Protein AF-A0A1E7MX05-F1 (afdb_monomer)

Structure (mmCIF, N/CA/C/O backbone):
data_AF-A0A1E7MX05-F1
#
_entry.id   AF-A0A1E7MX05-F1
#
loop_
_atom_site.group_PDB
_atom_site.id
_atom_site.type_symbol
_atom_site.label_atom_id
_atom_site.label_alt_id
_atom_site.label_comp_id
_atom_site.label_asym_id
_atom_site.label_entity_id
_atom_site.label_seq_id
_atom_site.pdbx_PDB_ins_code
_atom_site.Cartn_x
_atom_site.Cartn_y
_atom_site.Cartn_z
_atom_site.occupancy
_atom_site.B_iso_or_equiv
_atom_site.auth_seq_id
_atom_site.auth_comp_id
_atom_site.auth_asym_id
_atom_site.auth_atom_id
_atom_site.pdbx_PDB_model_num
ATOM 1 N N . MET A 1 1 ? -9.494 1.424 -7.733 1.00 85.25 1 MET A N 1
ATOM 2 C CA . MET A 1 1 ? -8.465 1.284 -6.682 1.00 85.25 1 MET A CA 1
ATOM 3 C C . MET A 1 1 ? -7.195 0.643 -7.224 1.00 85.25 1 MET A C 1
ATOM 5 O O . MET A 1 1 ? -6.146 1.262 -7.125 1.00 85.25 1 MET A O 1
ATOM 9 N N . GLN A 1 2 ? -7.313 -0.495 -7.917 1.00 89.56 2 GLN A N 1
ATOM 10 C CA . GLN A 1 2 ? -6.203 -1.173 -8.602 1.00 89.56 2 GLN A CA 1
ATOM 11 C C . GLN A 1 2 ? -5.348 -0.243 -9.480 1.00 89.56 2 GLN A C 1
ATOM 13 O O . GLN A 1 2 ? -4.138 -0.212 -9.324 1.00 89.56 2 GLN A O 1
ATOM 18 N N . GLU A 1 3 ? -5.956 0.577 -10.348 1.00 88.00 3 GLU A N 1
ATOM 19 C CA . GLU A 1 3 ? -5.208 1.505 -11.220 1.00 88.00 3 GLU A CA 1
ATOM 20 C C . GLU A 1 3 ? -4.391 2.544 -10.439 1.00 88.00 3 GLU A C 1
ATOM 22 O O . GLU A 1 3 ? -3.280 2.885 -10.830 1.00 88.00 3 GLU A O 1
ATOM 27 N N . ARG A 1 4 ? -4.923 3.038 -9.314 1.00 89.25 4 ARG A N 1
ATOM 28 C CA . ARG A 1 4 ? -4.226 3.993 -8.440 1.00 89.25 4 ARG A CA 1
ATOM 29 C C . ARG A 1 4 ? -3.050 3.324 -7.744 1.00 89.25 4 ARG A C 1
ATOM 31 O O . ARG A 1 4 ? -1.945 3.851 -7.776 1.00 89.25 4 ARG A O 1
ATOM 38 N N . LEU A 1 5 ? -3.268 2.120 -7.221 1.00 88.31 5 LEU A N 1
ATOM 39 C CA . LEU A 1 5 ? -2.203 1.316 -6.637 1.00 88.31 5 LEU A CA 1
ATOM 40 C C . LEU A 1 5 ? -1.104 1.003 -7.668 1.00 88.31 5 LEU A C 1
ATOM 42 O O . LEU A 1 5 ? 0.075 1.179 -7.378 1.00 88.31 5 LEU A O 1
ATOM 46 N N . ALA A 1 6 ? -1.485 0.642 -8.897 1.00 90.06 6 ALA A N 1
ATOM 47 C CA . ALA A 1 6 ? -0.561 0.400 -10.003 1.00 90.06 6 ALA A CA 1
ATOM 48 C C . ALA A 1 6 ? 0.260 1.643 -10.367 1.00 90.06 6 ALA A C 1
ATOM 50 O O . ALA A 1 6 ? 1.447 1.528 -10.668 1.00 90.06 6 ALA A O 1
ATOM 51 N N . GLN A 1 7 ? -0.344 2.834 -10.321 1.00 89.31 7 GLN A N 1
ATOM 52 C CA . GLN A 1 7 ? 0.360 4.103 -10.531 1.00 89.31 7 GLN A CA 1
ATOM 53 C C . GLN A 1 7 ? 1.386 4.366 -9.423 1.00 89.31 7 GLN A C 1
ATOM 55 O O . GLN A 1 7 ? 2.520 4.727 -9.737 1.00 89.31 7 GLN A O 1
ATOM 60 N N . LEU A 1 8 ? 1.024 4.140 -8.155 1.00 88.94 8 LEU A N 1
ATOM 61 C CA . LEU A 1 8 ? 1.949 4.261 -7.023 1.00 88.94 8 LEU A CA 1
ATOM 62 C C . LEU A 1 8 ? 3.117 3.280 -7.161 1.00 88.94 8 LEU A C 1
ATOM 64 O O . LEU A 1 8 ? 4.271 3.671 -7.013 1.00 88.94 8 LEU A O 1
ATOM 68 N N . TRP A 1 9 ? 2.840 2.028 -7.526 1.00 88.00 9 TRP A N 1
ATOM 69 C CA . TRP A 1 9 ? 3.878 1.023 -7.761 1.00 88.00 9 TRP A CA 1
ATOM 70 C C . TRP A 1 9 ? 4.781 1.394 -8.928 1.00 88.00 9 TRP A C 1
ATOM 72 O O . TRP A 1 9 ? 5.995 1.333 -8.797 1.00 88.00 9 TRP A O 1
ATOM 82 N N . THR A 1 10 ? 4.204 1.839 -10.043 1.00 88.69 10 THR A N 1
ATOM 83 C CA . THR A 1 10 ? 4.959 2.280 -11.224 1.00 88.69 10 THR A CA 1
ATOM 84 C C . THR A 1 10 ? 5.876 3.450 -10.880 1.00 88.69 10 THR A C 1
ATOM 86 O O . THR A 1 10 ? 7.021 3.490 -11.319 1.00 88.69 10 THR A O 1
ATOM 89 N N . ALA A 1 11 ? 5.396 4.398 -10.072 1.00 88.06 11 ALA A N 1
ATOM 90 C CA . ALA A 1 11 ? 6.185 5.545 -9.637 1.00 88.06 11 ALA A CA 1
ATOM 91 C C . ALA A 1 11 ? 7.309 5.164 -8.660 1.00 88.06 11 ALA A C 1
ATOM 93 O O . ALA A 1 11 ? 8.335 5.837 -8.632 1.00 88.06 11 ALA A O 1
ATOM 94 N N . ARG A 1 12 ? 7.117 4.108 -7.861 1.00 88.06 12 ARG A N 1
ATOM 95 C CA . ARG A 1 12 ? 8.080 3.657 -6.847 1.00 88.06 12 ARG A CA 1
ATOM 96 C C . ARG A 1 12 ? 9.122 2.686 -7.392 1.00 88.06 12 ARG A C 1
ATOM 98 O O . ARG A 1 12 ? 10.295 2.828 -7.081 1.00 88.06 12 ARG A O 1
ATOM 105 N N . LEU A 1 13 ? 8.691 1.726 -8.202 1.00 86.19 13 LEU A N 1
ATOM 106 C CA . LEU A 1 13 ? 9.548 0.717 -8.821 1.00 86.19 13 LEU A CA 1
ATOM 107 C C . LEU A 1 13 ? 10.169 1.211 -10.134 1.00 86.19 13 LEU A C 1
ATOM 109 O O . LEU A 1 13 ? 11.035 0.543 -10.681 1.00 86.19 13 LEU A O 1
ATOM 113 N N . GLU A 1 14 ? 9.709 2.352 -10.661 1.00 85.31 14 GLU A N 1
ATOM 114 C CA . GLU A 1 14 ? 10.092 2.886 -11.978 1.00 85.31 14 GLU A CA 1
ATOM 115 C C . GLU A 1 14 ? 9.849 1.885 -13.130 1.00 85.31 14 GLU A C 1
ATOM 117 O O . GLU A 1 14 ? 10.455 1.968 -14.199 1.00 85.31 14 GLU A O 1
ATOM 122 N N . ILE A 1 15 ? 8.925 0.938 -12.926 1.00 84.12 15 ILE A N 1
ATOM 123 C CA . ILE A 1 15 ? 8.570 -0.121 -13.877 1.00 84.12 15 ILE A CA 1
ATOM 124 C C . ILE A 1 15 ? 7.189 0.157 -14.458 1.00 84.12 15 ILE A C 1
ATOM 126 O O . ILE A 1 15 ? 6.225 0.362 -13.728 1.00 84.12 15 ILE A O 1
ATOM 130 N N . SER A 1 16 ? 7.080 0.128 -15.788 1.00 81.69 16 SER A N 1
ATOM 131 C CA . SER A 1 16 ? 5.804 0.222 -16.497 1.00 81.69 16 SER A CA 1
ATOM 132 C C . SER A 1 16 ? 5.838 -0.602 -17.789 1.00 81.69 16 SER A C 1
ATOM 134 O O . SER A 1 16 ? 6.783 -0.441 -18.569 1.00 81.69 16 SER A O 1
ATOM 136 N N . PRO A 1 17 ? 4.821 -1.438 -18.075 1.00 78.44 17 PRO A N 1
ATOM 137 C CA . PRO A 1 17 ? 3.606 -1.681 -17.289 1.00 78.44 17 PRO A CA 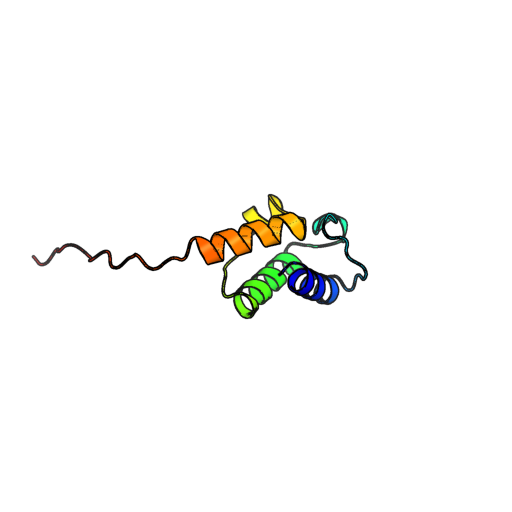1
ATOM 138 C C . PRO A 1 17 ? 3.816 -2.695 -16.151 1.00 78.44 17 PRO A C 1
ATOM 140 O O . PRO A 1 17 ? 4.579 -3.641 -16.304 1.00 78.44 17 PRO A O 1
ATOM 143 N N . ILE A 1 18 ? 3.092 -2.515 -15.043 1.00 86.19 18 ILE A N 1
ATOM 144 C CA . ILE A 1 18 ? 2.976 -3.506 -13.964 1.00 86.19 18 ILE A CA 1
ATOM 145 C C . ILE A 1 18 ? 1.643 -4.236 -14.130 1.00 86.19 18 ILE A C 1
ATOM 147 O O . ILE A 1 18 ? 0.592 -3.591 -14.231 1.00 86.19 18 ILE A O 1
ATOM 151 N N . GLY A 1 19 ? 1.676 -5.563 -14.193 1.00 87.12 19 GLY A N 1
ATOM 152 C CA . GLY A 1 19 ? 0.486 -6.400 -14.212 1.00 87.12 19 GLY A CA 1
ATOM 153 C C . GLY A 1 19 ? -0.180 -6.468 -12.841 1.00 87.12 19 GLY A C 1
ATOM 154 O O . GLY A 1 19 ? 0.443 -6.326 -11.795 1.00 87.12 19 GLY A O 1
ATOM 155 N N . LEU A 1 20 ? -1.491 -6.702 -12.836 1.00 88.19 20 LEU A N 1
ATOM 156 C CA . LEU A 1 20 ? -2.266 -6.777 -11.593 1.00 88.19 20 LEU A CA 1
ATOM 157 C C . LEU A 1 20 ? -1.927 -8.009 -10.734 1.00 88.19 20 LEU A C 1
ATOM 159 O O . LEU A 1 20 ? -2.277 -8.046 -9.554 1.00 88.19 20 LEU A O 1
ATOM 163 N N . ASP A 1 21 ? -1.284 -8.997 -11.350 1.00 88.75 21 ASP A N 1
ATOM 164 C CA . ASP A 1 21 ? -0.844 -10.265 -10.765 1.00 88.75 21 ASP A CA 1
ATOM 165 C C . ASP A 1 21 ? 0.690 -10.324 -10.638 1.00 88.75 21 ASP A C 1
ATOM 167 O O . ASP A 1 21 ? 1.229 -11.343 -10.226 1.00 88.75 21 ASP A O 1
ATOM 171 N N . ASP A 1 22 ? 1.400 -9.247 -11.010 1.00 89.38 22 ASP A N 1
ATOM 172 C CA . ASP A 1 22 ? 2.845 -9.182 -10.808 1.00 89.38 22 ASP A CA 1
ATOM 173 C C . ASP A 1 22 ? 3.151 -9.005 -9.320 1.00 89.38 22 ASP A C 1
ATOM 175 O O . ASP A 1 22 ? 2.553 -8.172 -8.626 1.00 89.38 22 ASP A O 1
ATOM 179 N N . ASP A 1 23 ? 4.109 -9.796 -8.853 1.00 89.06 23 ASP A N 1
ATOM 180 C CA . ASP A 1 23 ? 4.562 -9.798 -7.474 1.00 89.06 23 ASP A CA 1
ATOM 181 C C . ASP A 1 23 ? 5.515 -8.622 -7.222 1.00 89.06 23 ASP A C 1
ATOM 183 O O . ASP A 1 23 ? 6.519 -8.435 -7.915 1.00 89.06 23 ASP A O 1
ATOM 187 N N . PHE A 1 24 ? 5.209 -7.823 -6.204 1.00 87.50 24 PHE A N 1
ATOM 188 C CA . PHE A 1 24 ? 5.984 -6.653 -5.807 1.00 87.50 24 PHE A CA 1
ATOM 189 C C . PHE A 1 24 ? 7.465 -6.977 -5.603 1.00 87.50 24 PHE A C 1
ATOM 191 O O . PHE A 1 24 ? 8.326 -6.204 -6.024 1.00 87.50 24 PHE A O 1
ATOM 198 N N . PHE A 1 25 ? 7.772 -8.114 -4.977 1.00 86.06 25 PHE A N 1
ATOM 199 C CA . PHE A 1 25 ? 9.144 -8.517 -4.693 1.00 86.06 25 PHE A CA 1
ATOM 200 C C . PHE A 1 25 ? 9.854 -9.023 -5.953 1.00 86.06 25 PHE A C 1
ATOM 202 O O . PHE A 1 25 ? 11.046 -8.757 -6.120 1.00 86.06 25 PHE A O 1
ATOM 209 N N . GLU A 1 26 ? 9.144 -9.691 -6.871 1.00 87.44 26 GLU A N 1
ATOM 210 C CA . GLU A 1 26 ? 9.715 -10.102 -8.166 1.00 87.44 26 GLU A CA 1
ATOM 211 C C . GLU A 1 26 ? 10.011 -8.910 -9.085 1.00 87.44 26 GLU A C 1
ATOM 213 O O . GLU A 1 26 ? 10.991 -8.930 -9.833 1.00 87.44 26 GLU A O 1
ATOM 218 N N . LEU A 1 27 ? 9.233 -7.832 -8.971 1.00 85.81 27 LEU A N 1
ATOM 219 C CA . LEU A 1 27 ? 9.483 -6.569 -9.671 1.00 85.81 27 LEU A CA 1
ATOM 220 C C . LEU A 1 27 ? 10.668 -5.773 -9.093 1.00 85.81 27 LEU A C 1
ATOM 222 O O . LEU A 1 27 ? 11.028 -4.733 -9.638 1.00 85.81 27 LEU A O 1
ATOM 226 N N . GLY A 1 28 ? 11.299 -6.238 -8.012 1.00 82.56 28 GLY A N 1
ATOM 227 C CA . GLY A 1 28 ? 12.410 -5.541 -7.357 1.00 82.56 28 GLY A CA 1
ATOM 228 C C . GLY A 1 28 ? 11.991 -4.669 -6.175 1.00 82.56 28 GLY A C 1
ATOM 229 O O . GLY A 1 28 ? 12.783 -3.852 -5.707 1.00 82.56 28 GLY A O 1
ATOM 230 N N . GLY A 1 29 ? 10.770 -4.850 -5.674 1.00 84.38 29 GLY A N 1
ATOM 231 C CA . GLY A 1 29 ? 10.305 -4.239 -4.443 1.00 84.38 29 GLY A CA 1
ATOM 232 C C . GLY A 1 29 ? 11.077 -4.752 -3.235 1.00 84.38 29 GLY A C 1
ATOM 233 O O . GLY A 1 29 ? 11.115 -5.946 -2.942 1.00 84.38 29 GLY A O 1
ATOM 234 N N . ASP A 1 30 ? 11.698 -3.828 -2.514 1.00 85.69 30 ASP A N 1
ATOM 235 C CA . ASP A 1 30 ? 12.437 -4.105 -1.292 1.00 85.69 30 ASP A CA 1
ATOM 236 C C . ASP A 1 30 ? 11.725 -3.515 -0.063 1.00 85.69 30 ASP A C 1
ATOM 238 O O . ASP A 1 30 ? 10.725 -2.801 -0.167 1.00 85.69 30 ASP A O 1
ATOM 242 N N . SER A 1 31 ? 12.251 -3.803 1.128 1.00 84.00 31 SER A N 1
ATOM 243 C CA . SER A 1 31 ? 11.677 -3.348 2.398 1.00 84.00 31 SER A CA 1
ATOM 244 C C . SER A 1 31 ? 11.518 -1.825 2.488 1.00 84.00 31 SER A C 1
ATOM 246 O O . SER A 1 31 ? 10.573 -1.358 3.128 1.00 84.00 31 SER A O 1
ATOM 248 N N . LEU A 1 32 ? 12.424 -1.049 1.878 1.00 87.62 32 LEU A N 1
ATOM 249 C CA . LEU A 1 32 ? 12.342 0.411 1.844 1.00 87.62 32 LEU A CA 1
ATOM 250 C C . LEU A 1 32 ? 11.187 0.857 0.952 1.00 87.62 32 LEU A C 1
ATOM 252 O O . LEU A 1 32 ? 10.326 1.608 1.407 1.00 87.62 32 LEU A O 1
ATOM 256 N N . THR A 1 33 ? 11.129 0.341 -0.276 1.00 88.44 33 THR A N 1
ATOM 257 C CA . THR A 1 33 ? 10.060 0.673 -1.225 1.00 88.44 33 THR A CA 1
ATOM 258 C C . THR A 1 33 ? 8.690 0.251 -0.688 1.00 88.44 33 THR A C 1
ATOM 260 O O . THR A 1 33 ? 7.720 0.995 -0.817 1.00 88.44 33 THR A O 1
ATOM 263 N N . ALA A 1 34 ? 8.614 -0.888 0.007 1.00 87.88 34 ALA A N 1
ATOM 264 C CA . ALA A 1 34 ? 7.417 -1.338 0.712 1.00 87.88 34 ALA A CA 1
ATOM 265 C C . ALA A 1 34 ? 6.988 -0.362 1.820 1.00 87.88 34 ALA A C 1
ATOM 267 O O . ALA A 1 34 ? 5.810 -0.025 1.913 1.00 87.88 34 ALA A O 1
ATOM 268 N N . ALA A 1 35 ? 7.920 0.104 2.656 1.00 88.25 35 ALA A N 1
ATOM 269 C CA . ALA A 1 35 ? 7.623 1.065 3.721 1.00 88.25 35 ALA A CA 1
ATOM 270 C C . ALA A 1 35 ? 7.185 2.431 3.164 1.00 88.25 35 ALA A C 1
ATOM 272 O O . ALA A 1 35 ? 6.262 3.051 3.693 1.00 88.25 35 ALA A O 1
ATOM 273 N N . GLU A 1 36 ? 7.804 2.893 2.076 1.00 89.31 36 GLU A N 1
ATOM 274 C CA . GLU A 1 36 ? 7.381 4.119 1.397 1.00 89.31 36 GLU A CA 1
ATOM 275 C C . GLU A 1 36 ? 5.992 3.977 0.765 1.00 89.31 36 GLU A C 1
ATOM 277 O O . GLU A 1 36 ? 5.155 4.870 0.902 1.00 89.31 36 GLU A O 1
ATOM 282 N N . LEU A 1 37 ? 5.724 2.834 0.129 1.00 88.81 37 LEU A N 1
ATOM 283 C CA . LEU A 1 37 ? 4.427 2.521 -0.456 1.00 88.81 37 LEU A CA 1
ATOM 284 C C . LEU A 1 37 ? 3.320 2.475 0.609 1.00 88.81 37 LEU A C 1
ATOM 286 O O . LEU A 1 37 ? 2.232 2.981 0.356 1.00 88.81 37 LEU A O 1
ATOM 290 N N . GLN A 1 38 ? 3.588 1.926 1.800 1.00 89.38 38 GLN A N 1
ATOM 291 C CA . GLN A 1 38 ? 2.637 1.953 2.924 1.00 89.38 38 GLN A CA 1
ATOM 292 C C . GLN A 1 38 ? 2.232 3.386 3.279 1.00 89.38 38 GLN A C 1
ATOM 294 O O . GLN A 1 38 ? 1.049 3.655 3.474 1.00 89.38 38 GLN A O 1
ATOM 299 N N . GLY A 1 39 ? 3.195 4.312 3.309 1.00 90.00 39 GLY A N 1
ATOM 300 C CA . GLY A 1 39 ? 2.922 5.726 3.561 1.00 90.00 39 GLY A CA 1
ATOM 301 C C . GLY A 1 39 ? 2.106 6.393 2.451 1.00 90.00 39 GLY A C 1
ATOM 302 O O . GLY A 1 39 ? 1.262 7.239 2.736 1.00 90.00 39 GLY A O 1
ATOM 303 N N . ASP A 1 40 ? 2.321 6.019 1.189 1.00 89.81 40 ASP A N 1
ATOM 304 C CA . ASP A 1 40 ? 1.479 6.487 0.080 1.00 89.81 40 ASP A CA 1
ATOM 305 C C . ASP A 1 40 ? 0.058 5.920 0.158 1.00 89.81 40 ASP A C 1
ATOM 307 O O . ASP A 1 40 ? -0.903 6.658 -0.047 1.00 89.81 40 ASP A O 1
ATOM 311 N N . ILE A 1 41 ? -0.089 4.637 0.501 1.00 89.19 41 ILE A N 1
ATOM 312 C CA . ILE A 1 41 ? -1.398 3.992 0.653 1.00 89.19 41 ILE A CA 1
ATOM 313 C C . ILE A 1 41 ? -2.188 4.641 1.796 1.00 89.19 41 ILE A C 1
ATOM 315 O O . ILE A 1 41 ? -3.358 4.976 1.610 1.00 89.19 41 ILE A O 1
ATOM 319 N N . ASP A 1 42 ? -1.550 4.882 2.942 1.00 89.19 42 ASP A N 1
ATOM 320 C CA . ASP A 1 42 ? -2.152 5.612 4.061 1.00 89.19 42 ASP A CA 1
ATOM 321 C C . ASP A 1 42 ? -2.622 7.007 3.629 1.00 89.19 42 ASP A C 1
ATOM 323 O O . ASP A 1 42 ? -3.764 7.391 3.870 1.00 89.19 42 ASP A O 1
ATOM 327 N N . LYS A 1 43 ? -1.789 7.754 2.901 1.00 89.12 43 LYS A N 1
ATOM 328 C CA . LYS A 1 43 ? -2.132 9.121 2.481 1.00 89.12 43 LYS A CA 1
ATOM 329 C C . LYS A 1 43 ? -3.189 9.171 1.381 1.00 89.12 43 LYS A C 1
ATOM 331 O O . LYS A 1 43 ? -3.972 10.121 1.347 1.00 89.12 43 LYS A O 1
ATOM 336 N N . GLU A 1 44 ? -3.197 8.203 0.469 1.00 89.62 44 GLU A N 1
ATOM 337 C CA . GLU A 1 44 ? -4.107 8.181 -0.678 1.0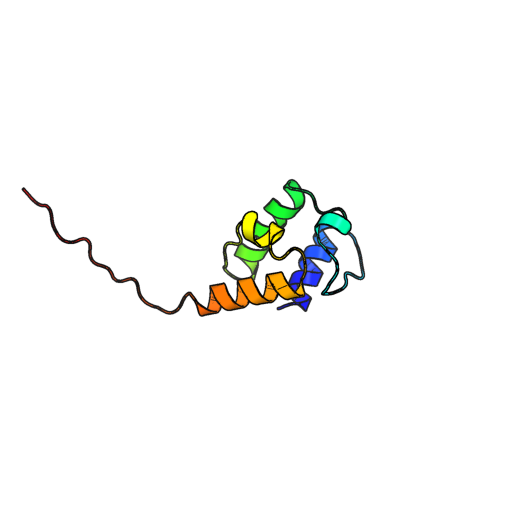0 89.62 44 GLU A CA 1
ATOM 338 C C . GLU A 1 44 ? -5.461 7.537 -0.347 1.00 89.62 44 GLU A C 1
ATOM 340 O O . GLU A 1 44 ? -6.496 8.019 -0.814 1.00 89.62 44 GLU A O 1
ATOM 345 N N . PHE A 1 45 ? -5.470 6.485 0.474 1.00 87.94 45 PHE A N 1
ATOM 346 C CA . PHE A 1 45 ? -6.673 5.716 0.807 1.00 87.94 45 PHE A CA 1
ATOM 347 C C . PHE A 1 45 ? -7.128 5.883 2.264 1.00 87.94 45 PHE A C 1
ATOM 349 O O . PHE A 1 45 ? -8.274 5.559 2.571 1.00 87.94 45 PHE A O 1
ATOM 356 N N . GLY A 1 46 ? -6.280 6.404 3.155 1.00 87.62 46 GLY A N 1
ATOM 357 C CA . GLY A 1 46 ? -6.589 6.544 4.584 1.00 87.62 46 GLY A CA 1
ATOM 358 C C . GLY A 1 46 ? -6.491 5.231 5.359 1.00 87.62 46 GLY A C 1
ATOM 359 O O . GLY A 1 46 ? -7.239 5.041 6.318 1.00 87.62 46 GLY A O 1
ATOM 360 N N . VAL A 1 47 ? -5.649 4.299 4.904 1.00 88.88 47 VAL A N 1
ATOM 361 C CA . VAL A 1 47 ? -5.595 2.925 5.420 1.00 88.88 47 VAL A CA 1
ATOM 362 C C . VAL A 1 47 ? -4.160 2.510 5.689 1.00 88.88 47 VAL A C 1
ATOM 364 O O . VAL A 1 47 ? -3.307 2.590 4.807 1.00 88.88 47 VAL A O 1
ATOM 367 N N . GLU A 1 48 ? -3.907 1.995 6.887 1.00 87.25 48 GLU A N 1
ATOM 368 C CA . GLU A 1 48 ? -2.591 1.489 7.258 1.00 87.25 48 GLU A CA 1
ATOM 369 C C . GLU A 1 48 ? -2.441 0.025 6.819 1.00 87.25 48 GLU A C 1
ATOM 371 O O . GLU A 1 48 ? -3.162 -0.863 7.281 1.00 87.25 48 GLU A O 1
ATOM 376 N N . VAL A 1 49 ? -1.490 -0.238 5.918 1.00 86.75 49 VAL A N 1
ATOM 377 C CA . VAL A 1 49 ? -1.160 -1.593 5.458 1.00 86.75 49 VAL A CA 1
ATOM 378 C C . VAL A 1 49 ? 0.072 -2.091 6.201 1.00 86.75 49 VAL A C 1
ATOM 380 O O . VAL A 1 49 ? 1.127 -1.465 6.177 1.00 86.75 49 VAL A O 1
ATOM 383 N N . SER A 1 50 ? -0.039 -3.251 6.846 1.00 87.50 50 SER A N 1
ATOM 384 C CA . SER A 1 50 ? 1.092 -3.877 7.534 1.00 87.50 50 SER A CA 1
ATOM 385 C C . SER A 1 50 ? 2.055 -4.549 6.552 1.00 87.50 50 SER A C 1
ATOM 387 O O . SER A 1 50 ? 1.637 -5.097 5.533 1.00 87.50 50 SER A O 1
ATOM 389 N N . ALA A 1 51 ? 3.339 -4.634 6.912 1.00 83.94 51 ALA A N 1
ATOM 390 C CA . ALA A 1 51 ? 4.324 -5.402 6.143 1.00 83.94 51 ALA A CA 1
ATOM 391 C C . ALA A 1 51 ? 3.886 -6.865 5.929 1.00 83.94 51 ALA A C 1
ATOM 393 O O . ALA A 1 51 ? 4.065 -7.409 4.847 1.00 83.94 51 ALA A O 1
ATOM 394 N N . THR A 1 52 ? 3.238 -7.484 6.923 1.00 86.94 52 THR A N 1
ATOM 395 C CA . THR A 1 52 ? 2.666 -8.836 6.800 1.00 86.94 52 THR A CA 1
ATOM 396 C C . THR A 1 52 ? 1.633 -8.933 5.677 1.00 86.94 52 THR A C 1
ATOM 398 O O . THR A 1 52 ? 1.617 -9.925 4.960 1.00 86.94 52 THR A O 1
ATOM 401 N N . THR A 1 53 ? 0.794 -7.909 5.499 1.00 87.88 53 THR A N 1
ATOM 402 C CA . THR A 1 53 ? -0.199 -7.856 4.418 1.00 87.88 53 THR A CA 1
ATOM 403 C C . THR A 1 53 ? 0.479 -7.777 3.060 1.00 87.88 53 THR A C 1
ATOM 405 O O . THR A 1 53 ? 0.097 -8.511 2.163 1.00 87.88 53 THR A O 1
ATOM 408 N N . LEU A 1 54 ? 1.519 -6.951 2.921 1.00 86.25 54 LEU A N 1
ATOM 409 C CA . LEU A 1 54 ? 2.310 -6.884 1.687 1.00 86.25 54 LEU A CA 1
ATOM 410 C C . LEU A 1 54 ? 2.999 -8.215 1.363 1.00 86.25 54 LEU A C 1
ATOM 412 O O . LEU A 1 54 ? 3.108 -8.571 0.201 1.00 86.25 54 LEU A O 1
ATOM 416 N N . PHE A 1 55 ? 3.432 -8.967 2.378 1.00 86.38 55 PHE A N 1
ATOM 417 C CA . PHE A 1 55 ? 4.004 -10.304 2.189 1.00 86.38 55 PHE A CA 1
ATOM 418 C C . PHE A 1 55 ? 2.965 -11.380 1.846 1.00 86.38 55 PHE A C 1
ATOM 420 O O . PHE A 1 55 ? 3.284 -12.315 1.120 1.00 86.38 55 PHE A O 1
ATOM 427 N N . LEU A 1 56 ? 1.755 -11.294 2.405 1.00 88.50 56 LEU A N 1
ATOM 428 C CA . LEU A 1 56 ? 0.666 -12.239 2.129 1.00 88.50 56 LEU A CA 1
ATOM 429 C C . LEU A 1 56 ? -0.018 -11.967 0.791 1.00 88.50 56 LEU A C 1
ATOM 431 O O . LEU A 1 56 ? -0.485 -12.899 0.153 1.00 88.50 56 LEU A O 1
ATOM 435 N N . SER A 1 57 ? -0.081 -10.697 0.408 1.00 91.19 57 SER A N 1
ATOM 436 C CA . SER A 1 57 ? -0.771 -10.194 -0.771 1.00 91.19 57 SER A CA 1
ATOM 437 C C . SER A 1 57 ? 0.187 -9.316 -1.578 1.00 91.19 57 SER A C 1
ATOM 439 O O . SER A 1 57 ? -0.001 -8.098 -1.646 1.00 91.19 57 SER A O 1
ATOM 441 N N . PRO A 1 58 ? 1.241 -9.908 -2.167 1.00 89.81 58 PRO A N 1
ATOM 442 C CA . PRO A 1 58 ? 2.297 -9.178 -2.858 1.00 89.81 58 PRO A CA 1
ATOM 443 C C . PRO A 1 58 ? 1.886 -8.716 -4.258 1.00 89.81 58 PRO A C 1
ATOM 445 O O . PRO A 1 58 ? 2.734 -8.218 -4.984 1.00 89.81 58 PRO A O 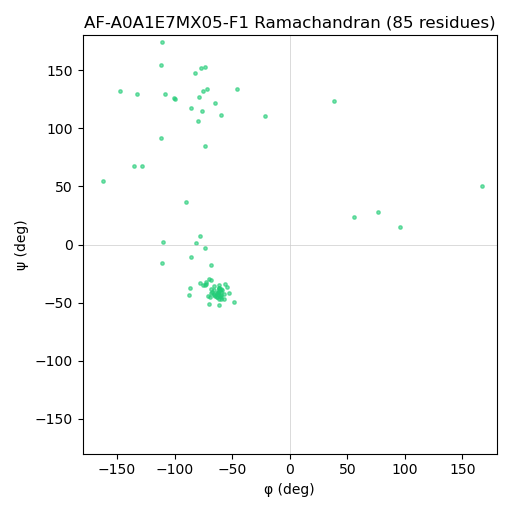1
ATOM 448 N N . THR A 1 59 ? 0.619 -8.866 -4.653 1.00 91.44 59 THR A N 1
ATOM 449 C CA . THR A 1 59 ? 0.089 -8.450 -5.959 1.00 91.44 59 THR A CA 1
ATOM 450 C C . THR A 1 59 ? -0.880 -7.280 -5.817 1.00 91.44 59 THR A C 1
ATOM 452 O O . THR A 1 59 ? -1.544 -7.108 -4.791 1.00 91.44 59 THR A O 1
ATOM 455 N N . ILE A 1 60 ? -1.028 -6.476 -6.873 1.00 91.00 60 ILE A N 1
ATOM 456 C CA . ILE A 1 60 ? -1.967 -5.341 -6.883 1.00 91.00 60 ILE A CA 1
ATOM 457 C C . ILE A 1 60 ? -3.407 -5.807 -6.652 1.00 91.00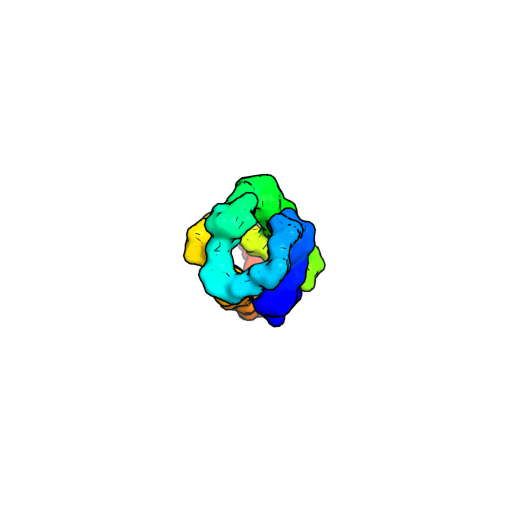 60 ILE A C 1
ATOM 459 O O . ILE A 1 60 ? -4.181 -5.116 -5.979 1.00 91.00 60 ILE A O 1
ATOM 463 N N . THR A 1 61 ? -3.777 -6.956 -7.221 1.00 92.19 61 THR A N 1
ATOM 464 C CA . THR A 1 61 ? -5.125 -7.519 -7.099 1.00 92.19 61 THR A CA 1
ATOM 465 C C . THR A 1 61 ? -5.458 -7.828 -5.648 1.00 92.19 61 THR A C 1
ATOM 467 O O . THR A 1 61 ? -6.477 -7.346 -5.151 1.00 92.19 61 THR A O 1
ATOM 470 N N . GLU A 1 62 ? -4.591 -8.573 -4.964 1.00 91.94 62 GLU A N 1
ATOM 471 C CA . GLU A 1 62 ? -4.824 -8.960 -3.574 1.00 91.94 62 GLU A CA 1
ATOM 472 C C . GLU A 1 62 ? -4.690 -7.768 -2.627 1.00 91.94 62 GLU A C 1
ATOM 474 O O . GLU A 1 62 ? -5.563 -7.554 -1.786 1.00 91.94 62 GLU A O 1
ATOM 479 N N . LEU A 1 63 ? -3.665 -6.925 -2.800 1.00 90.31 63 LEU A N 1
ATOM 480 C CA . LEU A 1 63 ? -3.479 -5.756 -1.941 1.00 90.31 63 LEU A CA 1
ATOM 481 C C . LEU A 1 63 ? -4.679 -4.808 -2.025 1.00 90.31 63 LEU A C 1
ATOM 483 O O . LEU A 1 63 ? -5.125 -4.273 -1.013 1.00 90.31 63 LEU A O 1
ATOM 487 N N . THR A 1 64 ? -5.241 -4.633 -3.225 1.00 91.88 64 THR A N 1
ATOM 488 C CA . THR A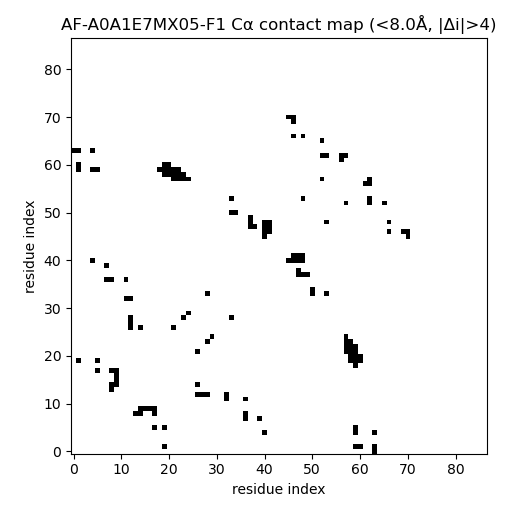 1 64 ? -6.462 -3.844 -3.402 1.00 91.88 64 THR A CA 1
ATOM 489 C C . THR A 1 64 ? -7.619 -4.426 -2.600 1.00 91.88 64 THR A C 1
ATOM 491 O O . THR A 1 64 ? -8.286 -3.665 -1.906 1.00 91.88 64 THR A O 1
ATOM 494 N N . GLN A 1 65 ? -7.841 -5.743 -2.654 1.00 91.38 65 GLN A N 1
ATOM 495 C CA . GLN A 1 65 ? -8.909 -6.379 -1.879 1.00 91.38 65 GLN A CA 1
ATOM 496 C C . GLN A 1 65 ? -8.727 -6.144 -0.383 1.00 91.38 65 GLN A C 1
ATOM 498 O O . GLN A 1 65 ? -9.671 -5.717 0.273 1.00 91.38 65 GLN A O 1
ATOM 503 N N . VAL A 1 66 ? -7.509 -6.314 0.136 1.00 90.06 66 VAL A N 1
ATOM 504 C CA . VAL A 1 66 ? -7.246 -6.103 1.565 1.00 90.06 66 VAL A CA 1
ATOM 505 C C . VAL A 1 66 ? -7.490 -4.653 1.976 1.00 90.06 66 VAL A C 1
ATOM 507 O O . VAL A 1 66 ? -8.072 -4.402 3.031 1.00 90.06 66 VAL A O 1
ATOM 510 N N . ILE A 1 67 ? -7.074 -3.685 1.157 1.00 89.56 67 ILE A N 1
ATOM 511 C CA . ILE A 1 67 ? -7.316 -2.272 1.458 1.00 89.56 67 ILE A CA 1
ATOM 512 C C . ILE A 1 67 ? -8.821 -1.968 1.367 1.00 89.56 67 ILE A C 1
ATOM 514 O O . ILE A 1 67 ? -9.340 -1.276 2.237 1.00 89.56 67 ILE A O 1
ATOM 518 N N . GLU A 1 68 ? -9.551 -2.501 0.378 1.00 90.25 68 GLU A N 1
ATOM 519 C CA . GLU A 1 68 ? -11.011 -2.324 0.290 1.00 90.25 68 GLU A CA 1
ATOM 520 C C 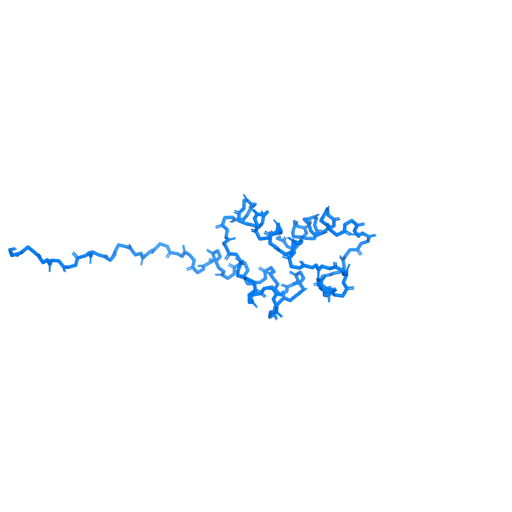. GLU A 1 68 ? -11.727 -2.943 1.494 1.00 90.25 68 GLU A C 1
ATOM 522 O O . GLU A 1 68 ? -12.619 -2.315 2.068 1.00 90.25 68 GLU A O 1
ATOM 527 N N . GLU A 1 69 ? -11.302 -4.129 1.927 1.00 88.94 69 GLU A N 1
ATOM 528 C CA . GLU A 1 69 ? -11.792 -4.768 3.145 1.00 88.94 69 GLU A CA 1
ATOM 529 C C . GLU A 1 69 ? -11.474 -3.937 4.383 1.00 88.94 69 GLU A C 1
ATOM 531 O O . GLU A 1 69 ? -12.341 -3.789 5.232 1.00 88.94 69 GLU A O 1
ATOM 536 N N . ALA A 1 70 ? -10.285 -3.347 4.492 1.00 87.00 70 ALA A N 1
ATOM 537 C CA . ALA A 1 70 ? -9.913 -2.505 5.625 1.00 87.00 70 ALA A CA 1
ATOM 538 C C . ALA A 1 70 ? -10.697 -1.178 5.655 1.00 87.00 70 ALA A C 1
ATOM 540 O O . ALA A 1 70 ? -11.145 -0.759 6.724 1.00 87.00 70 ALA A O 1
ATOM 541 N N . VAL A 1 71 ? -10.949 -0.559 4.495 1.00 85.81 71 VAL A N 1
ATOM 542 C CA . VAL A 1 71 ? -11.852 0.602 4.371 1.00 85.81 71 VAL A CA 1
ATOM 543 C C . VAL A 1 71 ? -13.278 0.216 4.770 1.00 85.81 71 VAL A C 1
ATOM 545 O O . VAL A 1 71 ? -13.941 0.952 5.500 1.00 85.81 71 VAL A O 1
ATOM 548 N N . ALA A 1 72 ? -13.757 -0.947 4.321 1.00 84.00 72 ALA A N 1
ATOM 549 C CA . ALA A 1 72 ? -15.099 -1.439 4.625 1.00 84.00 72 ALA A CA 1
ATOM 550 C C . ALA A 1 72 ? -15.254 -1.911 6.081 1.00 84.00 72 ALA A C 1
ATOM 552 O O . ALA A 1 72 ? -16.336 -1.760 6.648 1.00 84.00 72 ALA A O 1
ATOM 553 N N . ALA A 1 73 ? -14.189 -2.457 6.678 1.00 75.94 73 ALA A N 1
ATOM 554 C CA . ALA A 1 73 ? -14.074 -2.914 8.065 1.00 75.94 73 ALA A CA 1
ATOM 555 C C . ALA A 1 73 ? -13.791 -1.773 9.053 1.00 75.94 73 ALA A C 1
ATOM 557 O O . ALA A 1 73 ? -13.774 -2.002 10.264 1.00 75.94 73 ALA A O 1
ATOM 558 N N . ALA A 1 74 ? -13.711 -0.535 8.564 1.00 64.38 74 ALA A N 1
ATOM 559 C CA . ALA A 1 74 ? -13.803 0.669 9.373 1.00 64.38 74 ALA A CA 1
ATOM 560 C C . ALA A 1 74 ? -15.246 1.227 9.538 1.00 64.38 74 ALA A C 1
ATOM 562 O O . ALA A 1 74 ? -15.393 2.456 9.577 1.00 64.38 74 ALA A O 1
ATOM 563 N N . PRO A 1 75 ? -16.350 0.440 9.661 1.00 58.12 75 PRO A N 1
ATOM 564 C CA . PRO A 1 75 ? -17.641 1.035 9.928 1.00 58.12 75 PRO A CA 1
ATOM 565 C C . PRO A 1 75 ? -17.684 1.466 11.397 1.00 58.12 75 PRO A C 1
ATOM 567 O O . PRO A 1 75 ? -17.337 0.733 12.321 1.00 58.12 75 PRO A O 1
ATOM 570 N N . SER A 1 76 ? -18.125 2.703 11.585 1.00 59.31 76 SER A N 1
ATOM 571 C CA . SER A 1 76 ? -18.471 3.369 12.838 1.00 59.31 76 SER A CA 1
ATOM 572 C C . SER A 1 76 ? -18.798 2.425 14.010 1.00 59.31 76 SER A C 1
ATOM 574 O O . SER A 1 76 ? -19.868 1.818 14.025 1.00 59.31 76 SER A O 1
ATOM 576 N N . GLY A 1 77 ? -17.935 2.352 15.039 1.00 56.72 77 GLY A N 1
ATOM 577 C CA . GLY A 1 77 ? -18.297 1.581 16.235 1.00 56.72 77 GLY A CA 1
ATOM 578 C C . GLY A 1 77 ? -17.244 1.228 17.286 1.00 56.72 77 GLY A C 1
ATOM 579 O O . GLY A 1 77 ? -17.261 0.094 17.743 1.00 56.72 77 GLY A O 1
ATOM 580 N N . THR A 1 78 ? -16.447 2.179 17.793 1.00 52.97 78 THR A N 1
ATOM 581 C CA . THR A 1 78 ? -15.935 2.064 19.180 1.00 52.97 78 THR A CA 1
ATOM 582 C C . THR A 1 78 ? -16.048 3.390 19.927 1.00 52.97 78 THR A C 1
ATOM 584 O O . THR A 1 78 ? -15.072 4.003 20.342 1.00 52.97 78 THR A O 1
ATOM 587 N N . THR A 1 79 ? -17.293 3.805 20.183 1.00 55.50 79 THR A N 1
ATOM 588 C CA . THR A 1 79 ? -17.619 4.311 21.524 1.00 55.50 79 THR A CA 1
ATOM 589 C C . THR A 1 79 ? -17.681 3.096 22.448 1.00 55.50 79 THR A C 1
ATOM 591 O O . THR A 1 79 ? -18.729 2.493 22.648 1.00 55.50 79 THR A O 1
ATOM 594 N N . GLY A 1 80 ? -16.517 2.701 22.955 1.00 52.28 80 GLY A N 1
ATOM 595 C CA . GLY A 1 80 ? -16.355 1.777 24.069 1.00 52.28 80 GLY A CA 1
ATOM 596 C C . GLY A 1 80 ? -15.802 2.579 25.233 1.00 52.28 80 GLY A C 1
ATOM 597 O O . GLY A 1 80 ? -14.599 2.797 25.324 1.00 52.28 80 GLY A O 1
ATOM 598 N N . ALA A 1 81 ? -16.705 3.093 26.062 1.00 49.91 81 ALA A N 1
ATOM 599 C CA . ALA A 1 81 ? -16.406 3.787 27.300 1.00 49.91 81 ALA A CA 1
ATOM 600 C C . ALA A 1 81 ? -15.352 3.033 28.126 1.00 49.91 81 ALA A C 1
ATOM 602 O O . ALA A 1 81 ? -15.478 1.834 28.343 1.00 49.91 81 ALA A O 1
ATOM 603 N N . HIS A 1 82 ? -14.361 3.758 28.641 1.00 49.44 82 HIS A N 1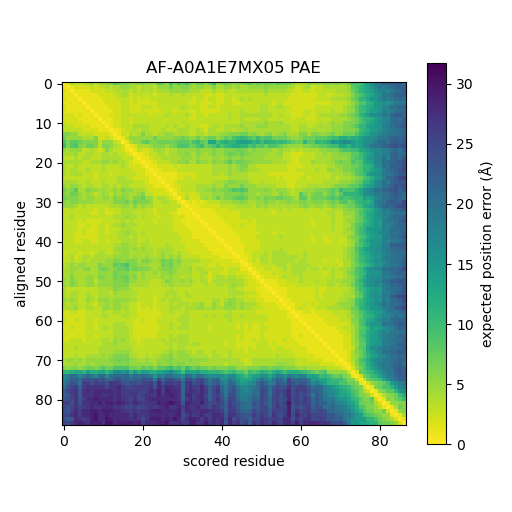
ATOM 604 C CA . HIS A 1 82 ? -13.560 3.335 29.784 1.00 49.44 82 HIS A CA 1
ATOM 605 C C . HIS A 1 82 ? -14.503 3.122 30.986 1.00 49.44 82 HIS A C 1
ATOM 607 O O . HIS A 1 82 ? -15.056 4.110 31.486 1.00 49.44 82 HIS A O 1
ATOM 613 N N . PRO A 1 83 ? -14.732 1.888 31.478 1.00 55.56 83 PRO A N 1
ATOM 614 C CA . PRO A 1 83 ? -15.450 1.709 32.723 1.00 55.56 83 PRO A CA 1
ATOM 615 C C . PRO A 1 83 ? -14.474 1.957 33.882 1.00 55.56 83 PRO A C 1
ATOM 617 O O . PRO A 1 83 ? -13.588 1.156 34.146 1.00 55.56 83 PRO A O 1
ATOM 620 N N . GLY A 1 84 ? -14.652 3.114 34.522 1.00 52.09 84 GLY A N 1
ATOM 621 C CA . GLY A 1 84 ? -14.484 3.396 35.952 1.00 52.09 84 GLY A CA 1
ATOM 622 C C . GLY A 1 84 ? -13.340 2.759 36.754 1.00 52.09 84 GLY A C 1
ATOM 623 O O . GLY A 1 84 ? -13.305 1.560 36.998 1.00 52.09 84 GLY A O 1
ATOM 624 N N . GLY A 1 85 ? -12.544 3.630 37.377 1.00 56.72 85 GLY A N 1
ATOM 625 C CA . GLY A 1 85 ? -11.711 3.288 38.527 1.00 56.72 85 GLY A CA 1
ATOM 626 C C . GLY A 1 85 ? -11.246 4.516 39.300 1.00 56.72 85 GLY A C 1
ATOM 627 O O . GLY A 1 85 ? -10.052 4.712 39.476 1.00 56.72 85 GLY A O 1
ATOM 628 N N . ARG A 1 86 ? -12.184 5.372 39.726 1.00 65.81 86 ARG A N 1
ATOM 629 C CA . ARG A 1 86 ? -11.922 6.350 40.787 1.00 65.81 86 ARG A CA 1
ATOM 630 C C . ARG A 1 86 ? -11.942 5.571 42.109 1.00 65.81 86 ARG A C 1
ATOM 632 O O . ARG A 1 86 ? -13.005 5.062 42.461 1.00 65.81 86 ARG A O 1
ATOM 639 N N . GLN A 1 87 ? -10.811 5.484 42.802 1.00 67.50 87 GLN A N 1
ATOM 640 C CA . GLN A 1 87 ? -10.746 5.333 44.259 1.00 67.50 87 GLN A CA 1
ATOM 641 C C . GLN A 1 87 ? -9.735 6.339 44.791 1.00 67.50 87 GLN A C 1
ATOM 643 O O . GLN A 1 87 ? -8.660 6.453 44.162 1.00 67.50 87 GLN A O 1
#

pLDDT: mean 82.77, std 11.83, range [49.44, 92.19]

Foldseek 3Di:
DLVVLQVLLCVLLVDPPDDQADFCVVSVNDPVSVVVSQVVCCVVLVDGDDPVQCVVQRGSNSNVVVSVVRSVVPPDDPPPDDPDDDD

Radius of gyration: 16.39 Å; Cα contacts (8 Å, |Δi|>4): 75; chains: 1; bounding box: 31×21×62 Å

Secondary structure (DSSP, 8-state):
-HHHHHHHHHHHH--SSPPTT-BTTTTT--HHHHHHHHHHHHHHHS-PPPHHHHHH--BHHHHHHHHHHHHHT--S-----------

Mean predicted aligned error: 7.83 Å

Solvent-accessible surface area (backbone atoms only — not comparable to full-atom values): 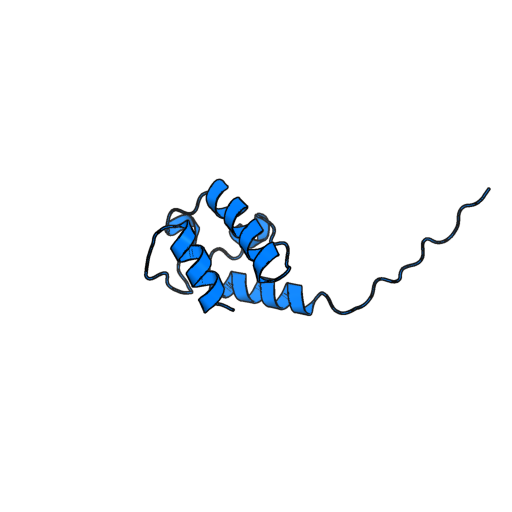5321 Å² total; per-residue (Å²): 106,51,69,60,53,49,49,54,48,27,70,71,64,72,45,81,88,74,56,56,78,44,42,42,59,82,70,67,49,44,76,64,56,50,55,53,46,31,55,48,42,27,73,74,72,71,43,87,61,52,73,68,50,47,70,76,27,39,22,46,54,49,39,40,50,54,52,53,49,52,62,62,70,61,64,90,79,78,94,68,77,84,83,81,82,90,128

Nearest PDB structures (foldseek):
  2md9-assembly1_A  TM=9.694E-01  e=7.203E-05  Brevibacillus parabrevis
  7b2b-assembly1_A  TM=9.249E-01  e=7.650E-05  Xenorhabdus cabanillasii JM26
  8g3i-assembly2_B  TM=9.507E-01  e=6.308E-04  Thermobifida fusca YX
  2mr7-assembly1_A  TM=7.356E-01  e=6.781E-05  Actinoplanes teichomyceticus
  7kw0-assembly1_A  TM=9.397E-01  e=1.085E-03  Thermobifida fusca YX

Sequence (87 aa):
MQERLAQLWTARLEISPIGLDDDFFELGGDSLTAAE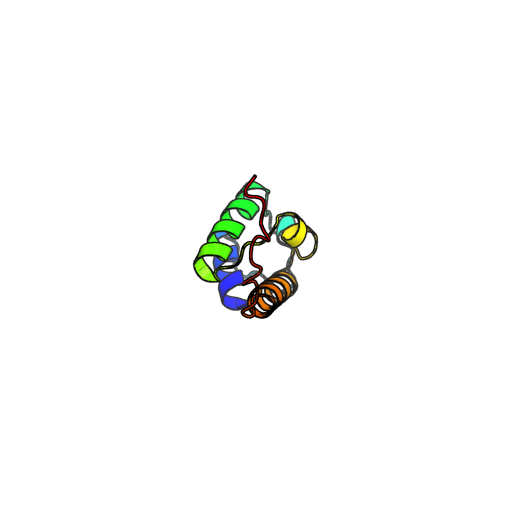LQGDIDKEFGVEVSATTLFLSPTITELTQVIEEAVAAAPSGTTGAHPGGRQ

InterPro domains:
  IPR009081 Phosphopantetheine binding ACP domain [PF00550] (3-66)
  IPR009081 Phosphopantetheine binding ACP domain [PS50075] (1-71)
  IPR020806 Polyketide synthase-like, phosphopantetheine-binding domain [SM00823] (2-71)
  IPR036736 ACP-like superfamily [G3DSA:1.10.1200.10] (1-74)
  IPR036736 ACP-like superfamily [SSF47336] (2-79)

Organism: Kitasatospora aureofaciens (NCBI:txid1894)